Protein AF-A0A3D0TGX2-F1 (afdb_monomer_lite)

pLDDT: mean 83.36, std 13.89, range [53.38, 96.31]

Sequence (77 aa):
MRLFRNFLILLIISCSTAAGIPAQTSKTSDPVIIQNVELLRHGRQISVRLLTDNPPVYVITENLASRTLVIKFNNAR

Radius of gyration: 26.73 Å; chains: 1; bounding box: 42×21×86 Å

Structure (mmCIF, N/CA/C/O backbone):
data_AF-A0A3D0TGX2-F1
#
_entry.id   AF-A0A3D0TGX2-F1
#
loop_
_atom_site.group_PDB
_atom_site.id
_atom_site.type_symbol
_atom_site.label_atom_id
_atom_site.label_alt_id
_atom_site.label_comp_id
_atom_site.label_asym_id
_atom_site.label_entity_id
_atom_site.label_seq_id
_atom_site.pdbx_PDB_ins_code
_atom_site.Cartn_x
_atom_site.Cartn_y
_atom_site.Cartn_z
_atom_site.occupancy
_atom_site.B_iso_or_equiv
_atom_site.auth_seq_id
_atom_site.auth_comp_id
_atom_site.auth_asym_id
_atom_site.auth_atom_id
_atom_site.pdbx_PDB_model_num
ATOM 1 N N . MET A 1 1 ? 20.385 11.537 -64.688 1.00 62.06 1 MET A N 1
ATOM 2 C CA . MET A 1 1 ? 21.182 11.749 -63.451 1.00 62.06 1 MET A CA 1
ATOM 3 C C . MET A 1 1 ? 20.624 12.808 -62.486 1.00 62.06 1 MET A C 1
ATOM 5 O O . MET A 1 1 ? 20.833 12.658 -61.291 1.00 62.06 1 MET A O 1
ATOM 9 N N . ARG A 1 2 ? 19.888 13.846 -62.932 1.00 66.19 2 ARG A N 1
ATOM 10 C CA . ARG A 1 2 ? 19.283 14.850 -62.021 1.00 66.19 2 ARG A CA 1
ATOM 11 C C . ARG A 1 2 ? 18.196 14.290 -61.085 1.00 66.19 2 ARG A C 1
ATOM 13 O O . ARG A 1 2 ? 18.194 14.631 -59.911 1.00 66.19 2 ARG A O 1
ATOM 20 N N . LEU A 1 3 ? 17.323 13.407 -61.581 1.00 71.88 3 LEU A N 1
ATOM 21 C CA . LEU A 1 3 ? 16.228 12.827 -60.785 1.00 71.88 3 LEU A CA 1
ATOM 22 C C . LEU A 1 3 ? 16.731 11.959 -59.622 1.00 71.88 3 LEU A C 1
ATOM 24 O O . LEU A 1 3 ? 16.275 12.112 -58.496 1.00 71.88 3 LEU A O 1
ATOM 28 N N . PHE A 1 4 ? 17.721 11.104 -59.888 1.00 74.00 4 PHE A N 1
ATOM 29 C CA . PHE A 1 4 ? 18.311 10.220 -58.880 1.00 74.00 4 PHE A CA 1
ATOM 30 C C . PHE A 1 4 ? 18.995 11.010 -57.757 1.00 74.00 4 PHE A C 1
ATOM 32 O O . PHE A 1 4 ? 18.862 10.684 -56.584 1.00 74.00 4 PHE A O 1
ATOM 39 N N . ARG A 1 5 ? 19.664 12.112 -58.115 1.00 76.06 5 ARG A N 1
ATOM 40 C CA . ARG A 1 5 ? 20.278 13.025 -57.148 1.00 76.06 5 ARG A CA 1
ATOM 41 C C . ARG A 1 5 ? 19.235 13.697 -56.251 1.00 76.06 5 ARG A C 1
ATOM 43 O O . ARG A 1 5 ? 19.446 13.785 -55.050 1.00 76.06 5 ARG A O 1
ATOM 50 N N . ASN A 1 6 ? 18.111 14.138 -56.814 1.00 76.88 6 ASN A N 1
ATOM 51 C CA . ASN A 1 6 ? 17.038 14.757 -56.033 1.00 76.88 6 ASN A CA 1
ATOM 52 C C . ASN A 1 6 ? 16.360 13.745 -55.098 1.00 76.88 6 ASN A C 1
ATOM 54 O O . ASN A 1 6 ? 16.052 14.079 -53.958 1.00 76.88 6 ASN A O 1
ATOM 58 N N . PHE A 1 7 ? 16.187 12.504 -55.560 1.00 82.25 7 PHE A N 1
ATOM 59 C CA . PHE A 1 7 ? 15.659 11.414 -54.743 1.00 82.25 7 PHE A CA 1
ATOM 60 C C . PHE A 1 7 ? 16.588 11.076 -53.570 1.00 82.25 7 PHE A C 1
ATOM 62 O O . PHE A 1 7 ? 16.130 10.953 -52.439 1.00 82.25 7 PHE A O 1
ATOM 69 N N . LEU A 1 8 ? 17.901 11.015 -53.816 1.00 82.56 8 LEU A N 1
ATOM 70 C CA . LEU A 1 8 ? 18.901 10.782 -52.773 1.00 82.56 8 LEU A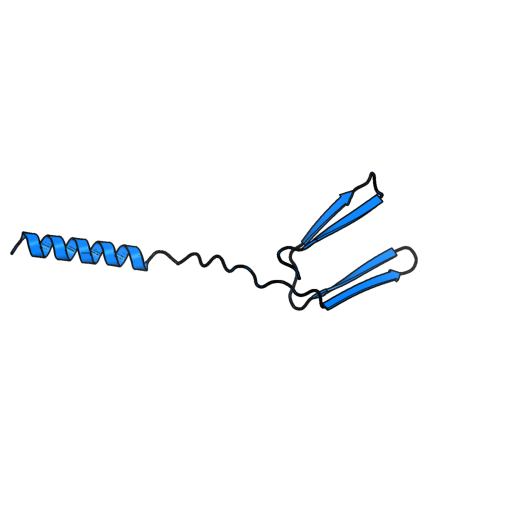 CA 1
ATOM 71 C C . LEU A 1 8 ? 18.878 11.885 -51.703 1.00 82.56 8 LEU A C 1
ATOM 73 O O . LEU A 1 8 ? 18.947 11.591 -50.515 1.00 82.56 8 LEU A O 1
ATOM 77 N N . ILE A 1 9 ? 18.736 13.149 -52.112 1.00 80.44 9 ILE A N 1
ATOM 78 C CA . ILE A 1 9 ? 18.664 14.288 -51.185 1.00 80.44 9 ILE A CA 1
ATOM 79 C C . ILE A 1 9 ? 17.399 14.207 -50.319 1.00 80.44 9 ILE A C 1
ATOM 81 O O . ILE A 1 9 ? 17.482 14.375 -49.104 1.00 80.44 9 ILE A O 1
ATOM 85 N N . LEU A 1 10 ? 16.247 13.895 -50.918 1.00 81.06 10 LEU A N 1
ATOM 86 C CA . LEU A 1 10 ? 14.990 13.699 -50.186 1.00 81.06 10 LEU A CA 1
ATOM 87 C C . LEU A 1 10 ? 15.082 12.544 -49.180 1.00 81.06 10 LEU A C 1
ATOM 89 O O . LEU A 1 10 ? 14.628 12.685 -48.046 1.00 81.06 10 LEU A O 1
ATOM 93 N N . LEU A 1 11 ? 15.722 11.438 -49.570 1.00 80.19 11 LEU A N 1
ATOM 94 C CA . LEU A 1 11 ? 15.941 10.288 -48.696 1.00 80.19 11 LEU A CA 1
ATOM 95 C C . LEU A 1 11 ? 16.793 10.671 -47.477 1.00 80.19 11 LEU A C 1
ATOM 97 O O . LEU A 1 11 ? 16.411 10.376 -46.346 1.00 80.19 11 LEU A O 1
ATOM 101 N N . ILE A 1 12 ? 17.901 11.385 -47.691 1.00 79.38 12 ILE A N 1
ATOM 102 C CA . ILE A 1 12 ? 18.792 11.831 -46.610 1.00 79.38 12 ILE A CA 1
ATOM 103 C C . ILE A 1 12 ? 18.041 12.743 -45.632 1.00 79.38 12 ILE A C 1
ATOM 105 O O . ILE A 1 12 ? 18.094 12.507 -44.428 1.00 79.38 12 ILE A O 1
ATOM 109 N N . ILE A 1 13 ? 17.285 13.724 -46.139 1.00 76.00 13 ILE A N 1
ATOM 110 C CA . ILE A 1 13 ? 16.499 14.647 -45.303 1.00 76.00 13 ILE A CA 1
ATOM 111 C C . ILE A 1 13 ? 15.461 13.878 -44.468 1.00 76.00 13 ILE A C 1
ATOM 113 O O . ILE A 1 13 ? 15.328 14.136 -43.272 1.00 76.00 13 ILE A O 1
ATOM 117 N N . SER A 1 14 ? 14.774 12.895 -45.062 1.00 73.06 14 SER A N 1
ATOM 118 C CA . SER A 1 14 ? 13.777 12.079 -44.352 1.00 73.06 14 SER A CA 1
ATOM 119 C C . SER A 1 14 ? 14.386 11.202 -43.246 1.00 73.06 14 SER A C 1
ATOM 121 O O . SER A 1 14 ? 13.825 11.106 -42.151 1.00 73.06 14 SER A O 1
ATOM 123 N N . CYS A 1 15 ? 15.576 10.631 -43.472 1.00 68.81 15 CYS A N 1
ATOM 124 C CA . CYS A 1 15 ? 16.293 9.876 -42.444 1.00 68.81 15 CYS A CA 1
ATOM 125 C C . CYS A 1 15 ? 16.776 10.777 -41.299 1.00 68.81 15 CYS A C 1
ATOM 127 O O . CYS A 1 15 ? 16.718 10.372 -40.138 1.00 68.81 15 CYS A O 1
ATOM 129 N N . SER A 1 16 ? 17.206 12.009 -41.592 1.00 61.78 16 SER A N 1
ATOM 130 C CA . SER A 1 16 ? 17.641 12.963 -40.563 1.00 61.78 16 SER A CA 1
ATOM 131 C C . SER A 1 16 ? 16.502 13.397 -39.636 1.00 61.78 16 SER A C 1
ATOM 133 O O . SER A 1 16 ? 16.739 13.619 -38.451 1.00 61.78 16 SER A O 1
ATOM 135 N N . THR A 1 17 ? 15.261 13.461 -40.129 1.00 60.84 17 THR A N 1
ATOM 136 C CA . THR A 1 17 ? 14.092 13.781 -39.291 1.00 60.84 17 THR A CA 1
ATOM 137 C C . THR A 1 17 ? 13.670 12.644 -38.355 1.00 60.84 17 THR A C 1
ATOM 139 O O . THR A 1 17 ? 13.106 12.914 -37.298 1.00 60.84 17 THR A O 1
ATOM 142 N N . ALA A 1 18 ? 13.984 11.385 -38.680 1.00 59.19 18 ALA A N 1
ATOM 143 C CA . ALA A 1 18 ? 13.649 10.238 -37.831 1.00 59.19 18 ALA A CA 1
ATOM 144 C C . ALA A 1 18 ? 14.579 10.093 -36.609 1.00 59.19 18 ALA A C 1
ATOM 146 O O . ALA A 1 18 ? 14.158 9.586 -35.573 1.00 59.19 18 ALA A O 1
ATOM 147 N N . ALA A 1 19 ? 15.825 10.571 -36.699 1.00 59.06 19 ALA A N 1
ATOM 148 C CA . ALA A 1 19 ? 16.814 10.468 -35.620 1.00 59.06 19 ALA A CA 1
ATOM 149 C C . ALA A 1 19 ? 16.624 11.500 -34.486 1.00 59.06 19 ALA A C 1
ATOM 151 O O . ALA A 1 19 ? 17.243 11.374 -33.433 1.00 59.06 19 ALA A O 1
ATOM 152 N N . GLY A 1 20 ? 15.793 12.527 -34.702 1.00 56.12 20 GLY A N 1
ATOM 153 C CA . GLY A 1 20 ? 15.579 13.630 -33.758 1.00 56.12 20 GLY A CA 1
ATOM 154 C C . GLY A 1 20 ? 14.354 13.488 -32.856 1.00 56.12 20 GLY A C 1
ATOM 155 O O . GLY A 1 20 ? 14.152 14.335 -31.989 1.00 56.12 20 GLY A O 1
ATOM 156 N N . ILE A 1 21 ? 13.526 12.455 -33.042 1.00 62.09 21 ILE A N 1
ATOM 157 C CA . ILE A 1 21 ? 12.396 12.198 -32.148 1.00 62.09 21 ILE A CA 1
ATOM 158 C C . ILE A 1 21 ? 12.962 11.427 -30.954 1.00 62.09 21 ILE A C 1
ATOM 160 O O . ILE A 1 21 ? 13.327 10.260 -31.126 1.00 62.09 21 ILE A O 1
ATOM 164 N N . PRO A 1 22 ? 13.068 12.027 -29.751 1.00 55.59 22 PRO A N 1
ATOM 165 C CA . PRO A 1 22 ? 13.382 11.242 -28.575 1.00 55.59 22 PRO A CA 1
ATOM 166 C C . PRO A 1 22 ? 12.290 10.187 -28.476 1.00 55.59 22 PRO A C 1
ATOM 168 O O . PRO A 1 22 ? 11.108 10.522 -28.372 1.00 55.59 22 PRO A O 1
ATOM 171 N N . ALA A 1 23 ? 12.676 8.915 -28.565 1.00 59.91 23 ALA A N 1
ATOM 172 C CA . ALA A 1 23 ? 11.776 7.831 -28.240 1.00 59.91 23 ALA A CA 1
ATOM 173 C C . ALA A 1 23 ? 11.249 8.139 -26.837 1.00 59.91 23 ALA A C 1
ATOM 175 O O . ALA A 1 23 ? 12.003 8.070 -25.862 1.00 59.91 23 ALA A O 1
ATOM 176 N N . GLN A 1 24 ? 9.979 8.549 -26.745 1.00 54.47 24 GLN A N 1
ATOM 177 C CA . GLN A 1 24 ? 9.243 8.575 -25.494 1.00 54.47 24 GLN A CA 1
ATOM 178 C C . GLN A 1 24 ? 9.138 7.117 -25.074 1.00 54.47 24 GLN A C 1
ATOM 180 O O . GLN A 1 24 ? 8.161 6.422 -25.328 1.00 54.47 24 GLN A O 1
ATOM 185 N N . THR A 1 25 ? 10.219 6.629 -24.483 1.00 53.38 25 THR A N 1
ATOM 186 C CA . THR A 1 25 ? 10.208 5.442 -23.666 1.00 53.38 25 THR A CA 1
ATOM 187 C C . THR A 1 25 ? 9.309 5.826 -22.512 1.00 53.38 25 THR A C 1
ATOM 189 O O . THR A 1 25 ? 9.733 6.465 -21.550 1.00 53.38 25 THR A O 1
ATOM 192 N N . SER A 1 26 ? 8.020 5.513 -22.642 1.00 55.12 26 SER A N 1
ATOM 193 C CA . SER A 1 26 ? 7.150 5.388 -21.490 1.00 55.12 26 SER A CA 1
ATOM 194 C C . SER A 1 26 ? 7.804 4.310 -20.640 1.00 55.12 26 SER A C 1
ATOM 196 O O . SER A 1 26 ? 7.602 3.115 -20.864 1.00 55.12 26 SER A O 1
ATOM 198 N N . LYS A 1 27 ? 8.703 4.720 -19.741 1.00 57.41 27 LYS A N 1
ATOM 199 C CA . LYS A 1 27 ? 9.209 3.845 -18.700 1.00 57.41 27 LYS A CA 1
ATOM 200 C C . LYS A 1 27 ? 7.961 3.428 -17.950 1.00 57.41 27 LYS A C 1
ATOM 202 O O . LYS A 1 27 ? 7.378 4.227 -17.222 1.00 57.41 27 LYS A O 1
ATOM 207 N N . THR A 1 28 ? 7.501 2.214 -18.227 1.00 60.75 28 THR A N 1
ATOM 208 C CA . THR A 1 28 ? 6.563 1.539 -17.346 1.00 60.75 28 THR A CA 1
ATOM 209 C C . THR A 1 28 ? 7.322 1.491 -16.034 1.00 60.75 28 THR A C 1
ATOM 211 O O . THR A 1 28 ? 8.364 0.848 -15.975 1.00 60.75 28 THR A O 1
ATOM 214 N N . SER A 1 29 ? 6.931 2.332 -15.075 1.00 69.38 29 SER A N 1
ATOM 215 C CA . SER A 1 29 ? 7.635 2.438 -13.801 1.00 69.38 29 SER A CA 1
ATOM 216 C C . SER A 1 29 ? 7.684 1.044 -13.207 1.00 69.38 29 SER A C 1
ATOM 218 O O . SER A 1 29 ? 6.623 0.426 -13.116 1.00 69.38 29 SER A O 1
ATOM 220 N N . ASP A 1 30 ? 8.870 0.546 -12.861 1.00 81.44 30 ASP A N 1
ATOM 221 C CA . ASP A 1 30 ? 9.004 -0.787 -12.281 1.00 81.44 30 ASP A CA 1
ATOM 222 C C . ASP A 1 30 ? 8.025 -0.946 -11.108 1.00 81.44 30 ASP A C 1
ATOM 224 O O . ASP A 1 30 ? 7.767 0.029 -10.388 1.00 81.44 30 ASP A O 1
ATOM 228 N N . PRO A 1 31 ? 7.399 -2.125 -10.959 1.00 87.62 31 PRO A N 1
ATOM 229 C CA . PRO A 1 31 ? 6.394 -2.304 -9.933 1.00 87.62 31 PRO A CA 1
ATOM 230 C C . PRO A 1 31 ? 7.013 -2.126 -8.548 1.00 87.62 31 PRO A C 1
ATOM 232 O O . PRO A 1 31 ? 8.069 -2.689 -8.266 1.00 87.62 31 PRO A O 1
ATOM 235 N N . VAL A 1 32 ? 6.343 -1.369 -7.681 1.00 91.62 32 VAL A N 1
ATOM 236 C CA . VAL A 1 32 ? 6.774 -1.204 -6.288 1.00 91.62 32 VAL A CA 1
ATOM 237 C C . VAL A 1 32 ? 6.403 -2.459 -5.513 1.00 91.62 32 VAL A C 1
ATOM 239 O O . VAL A 1 32 ? 5.236 -2.851 -5.502 1.00 91.62 32 VAL A O 1
ATOM 242 N N . ILE A 1 33 ? 7.373 -3.075 -4.847 1.00 93.94 33 ILE A N 1
ATOM 243 C CA . ILE A 1 33 ? 7.149 -4.295 -4.072 1.00 93.94 33 ILE A CA 1
ATOM 244 C C . ILE A 1 33 ? 6.822 -3.925 -2.631 1.00 93.94 33 ILE A C 1
ATOM 246 O O . ILE A 1 33 ? 7.637 -3.311 -1.933 1.00 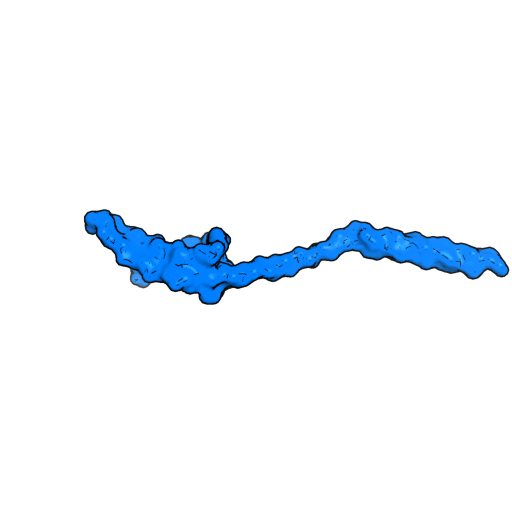93.94 33 ILE A O 1
ATOM 250 N N . ILE A 1 34 ? 5.637 -4.323 -2.167 1.00 93.12 34 ILE A N 1
ATOM 251 C CA . ILE A 1 34 ? 5.244 -4.172 -0.764 1.00 93.12 34 ILE A CA 1
ATOM 252 C C . ILE A 1 34 ? 5.843 -5.335 0.022 1.00 93.12 34 ILE A C 1
ATOM 254 O O . ILE A 1 34 ? 5.422 -6.483 -0.093 1.00 93.12 34 ILE A O 1
ATOM 258 N N . GLN A 1 35 ? 6.837 -5.029 0.846 1.00 94.56 35 GLN A N 1
ATOM 259 C CA . GLN A 1 35 ? 7.552 -6.026 1.639 1.00 94.56 35 GLN A CA 1
ATOM 260 C C . GLN A 1 35 ? 6.825 -6.333 2.946 1.00 94.56 35 GLN A C 1
ATOM 262 O O . GLN A 1 35 ? 6.814 -7.476 3.396 1.00 94.56 35 GLN A O 1
ATOM 267 N N . ASN A 1 36 ? 6.243 -5.309 3.578 1.00 95.19 36 ASN A N 1
ATOM 268 C CA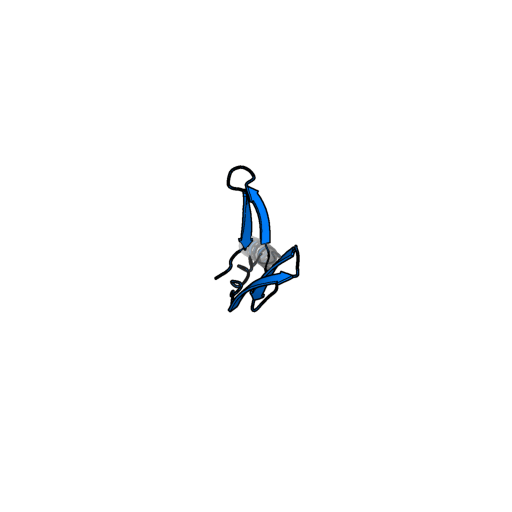 . ASN A 1 36 ? 5.540 -5.468 4.845 1.00 95.19 36 ASN A CA 1
ATOM 269 C C . ASN A 1 36 ? 4.468 -4.394 5.055 1.00 95.19 36 ASN A C 1
ATOM 271 O O . ASN A 1 36 ? 4.588 -3.266 4.564 1.00 95.19 36 ASN A O 1
ATOM 275 N N . VAL A 1 37 ? 3.454 -4.741 5.849 1.00 93.25 37 VAL A N 1
ATOM 276 C CA . VAL A 1 37 ? 2.392 -3.835 6.297 1.00 93.25 37 VAL A CA 1
ATOM 277 C C . VAL A 1 37 ? 2.227 -3.970 7.804 1.00 93.25 37 VAL A C 1
ATOM 279 O O . VAL A 1 37 ? 1.890 -5.037 8.310 1.00 93.25 37 VAL A O 1
ATOM 282 N N . GLU A 1 38 ? 2.430 -2.872 8.522 1.00 96.31 38 GLU A N 1
ATOM 283 C CA . GLU A 1 38 ? 2.321 -2.828 9.979 1.00 96.31 38 GLU A CA 1
ATOM 284 C C . GLU A 1 38 ? 1.220 -1.859 10.400 1.00 96.31 38 GLU A C 1
ATOM 286 O O . GLU A 1 38 ? 1.113 -0.743 9.883 1.00 96.31 38 GLU A O 1
ATOM 291 N N . LEU A 1 39 ? 0.425 -2.274 11.386 1.00 95.12 39 LEU A N 1
ATOM 292 C CA . LEU A 1 39 ? -0.532 -1.417 12.071 1.00 95.12 39 LEU A CA 1
ATOM 293 C C . LEU A 1 39 ? -0.019 -1.135 13.480 1.00 95.12 39 LEU A C 1
ATOM 295 O O . LEU A 1 39 ? 0.093 -2.037 14.309 1.00 95.12 39 LEU A O 1
ATOM 299 N N . LEU A 1 40 ? 0.282 0.127 13.752 1.00 96.31 40 LEU A N 1
ATOM 300 C CA . LEU A 1 40 ? 0.877 0.576 15.002 1.00 96.31 40 LEU A CA 1
ATOM 301 C C . LEU A 1 40 ? -0.132 1.428 15.770 1.00 96.31 40 LEU A C 1
ATOM 303 O O . LEU A 1 40 ? -0.781 2.314 15.208 1.00 96.31 40 LEU A O 1
ATOM 307 N N . ARG A 1 41 ? -0.259 1.189 17.077 1.00 95.06 41 ARG A N 1
ATOM 308 C CA . ARG A 1 41 ? -1.105 1.989 17.969 1.00 95.06 41 ARG A CA 1
ATOM 309 C C . ARG A 1 41 ? -0.229 2.871 18.854 1.00 95.06 41 ARG A C 1
ATOM 311 O O . ARG A 1 41 ? 0.482 2.371 19.719 1.00 95.06 41 ARG A O 1
ATOM 318 N N . HIS A 1 42 ? -0.348 4.185 18.691 1.00 95.06 42 HIS A N 1
ATOM 319 C CA . HIS A 1 42 ? 0.344 5.187 19.501 1.00 95.06 42 HIS A CA 1
ATOM 320 C C . HIS A 1 42 ? -0.677 5.971 20.333 1.00 95.06 42 HIS A C 1
ATOM 322 O O . HIS A 1 42 ? -1.183 7.020 19.930 1.00 95.06 42 HIS A O 1
ATOM 328 N N . GLY A 1 43 ? -1.039 5.431 21.500 1.00 95.19 43 GLY A N 1
ATOM 329 C CA . GLY A 1 43 ? -2.031 6.037 22.392 1.00 95.19 43 GLY A CA 1
ATOM 330 C C . GLY A 1 43 ? -3.407 6.161 21.729 1.00 95.19 43 GLY A C 1
ATOM 331 O O . GLY A 1 43 ? -4.140 5.178 21.612 1.00 95.19 43 GLY A O 1
ATOM 332 N N . ARG A 1 44 ? -3.774 7.372 21.291 1.00 95.19 44 ARG A N 1
ATOM 333 C CA . ARG A 1 44 ? -5.031 7.640 20.561 1.00 95.19 44 ARG A CA 1
ATOM 334 C C . ARG A 1 44 ? -4.888 7.577 19.039 1.00 95.19 44 ARG A C 1
ATOM 336 O O . ARG A 1 44 ? -5.902 7.537 18.353 1.00 95.19 44 ARG A O 1
ATOM 343 N N . GLN A 1 45 ? -3.665 7.563 18.523 1.00 95.62 45 GLN A N 1
ATOM 344 C CA . GLN A 1 45 ? -3.387 7.513 17.095 1.00 95.62 45 GLN A CA 1
ATOM 345 C C . GLN A 1 45 ? -3.184 6.070 16.633 1.00 95.62 45 GLN A C 1
ATOM 347 O O . GLN A 1 45 ? -2.630 5.239 17.357 1.0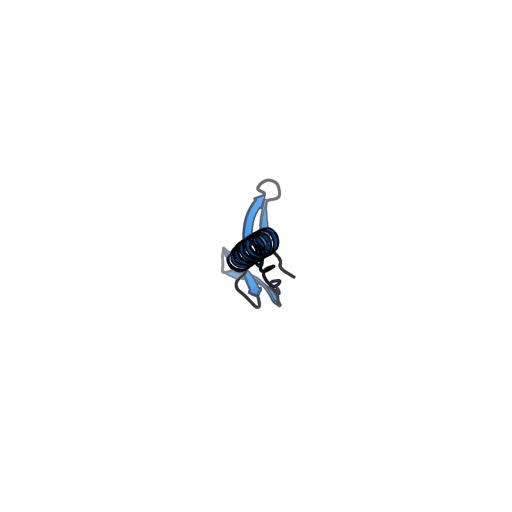0 95.62 45 GLN A O 1
ATOM 352 N N . ILE A 1 46 ? -3.623 5.789 15.410 1.00 92.94 46 ILE A N 1
ATOM 353 C CA . ILE A 1 46 ? -3.291 4.572 14.675 1.00 92.94 46 ILE A CA 1
ATOM 354 C C . ILE A 1 46 ? -2.442 4.996 13.480 1.00 92.94 46 ILE A C 1
ATOM 356 O O . ILE A 1 46 ? -2.814 5.922 12.761 1.00 92.94 46 ILE A O 1
ATOM 360 N N . SER A 1 47 ? -1.318 4.320 13.285 1.00 93.38 47 SER A N 1
ATOM 361 C CA . SER A 1 47 ? -0.408 4.540 12.167 1.00 93.38 47 SER A CA 1
ATOM 362 C C . SER A 1 47 ? -0.331 3.268 11.335 1.00 93.38 47 SER A C 1
ATOM 364 O O . SER A 1 47 ? -0.206 2.175 11.881 1.00 93.38 47 SER A O 1
ATOM 366 N N . VAL A 1 48 ? -0.392 3.411 10.015 1.00 92.19 48 VAL A N 1
ATOM 367 C CA . VAL A 1 48 ? -0.109 2.322 9.076 1.00 92.19 48 VAL A CA 1
ATOM 368 C C . VAL A 1 48 ? 1.275 2.577 8.505 1.00 92.19 48 VAL A C 1
ATOM 370 O O . VAL A 1 48 ? 1.521 3.650 7.953 1.00 92.19 48 VAL A O 1
ATOM 373 N N . ARG A 1 49 ? 2.182 1.615 8.653 1.00 93.44 49 ARG A N 1
ATOM 374 C CA . ARG A 1 49 ? 3.526 1.687 8.082 1.00 93.44 49 ARG A CA 1
ATOM 375 C C . ARG A 1 49 ? 3.643 0.664 6.964 1.00 93.44 49 ARG A C 1
ATOM 377 O O . ARG A 1 49 ? 3.417 -0.523 7.176 1.00 93.44 49 ARG A O 1
ATOM 384 N N . LEU A 1 50 ? 3.993 1.150 5.779 1.00 92.94 50 LEU A N 1
ATOM 385 C CA . LEU A 1 50 ? 4.239 0.327 4.604 1.00 92.94 50 LEU A CA 1
ATOM 386 C C . LEU A 1 50 ? 5.742 0.299 4.336 1.00 92.94 50 LEU A C 1
ATOM 388 O O . LEU A 1 50 ? 6.357 1.360 4.213 1.00 92.94 50 LEU A O 1
ATOM 392 N N . LEU A 1 51 ? 6.325 -0.895 4.267 1.00 94.81 51 LEU A N 1
ATOM 393 C CA . LEU A 1 51 ? 7.710 -1.070 3.842 1.00 94.81 51 LEU A CA 1
ATOM 394 C C . LEU A 1 51 ? 7.719 -1.454 2.367 1.00 94.81 51 LEU A C 1
ATOM 396 O O . LEU A 1 51 ? 7.143 -2.476 1.992 1.00 94.81 51 LEU A O 1
ATOM 400 N N . THR A 1 52 ? 8.371 -0.638 1.548 1.00 94.44 52 THR A N 1
ATOM 401 C CA . THR A 1 52 ? 8.505 -0.853 0.107 1.00 94.44 52 THR A CA 1
ATOM 402 C C . THR A 1 52 ? 9.968 -0.813 -0.307 1.00 94.44 52 THR A C 1
ATOM 404 O O . THR A 1 52 ? 10.800 -0.209 0.372 1.00 94.44 52 THR A O 1
ATOM 407 N N . ASP A 1 53 ? 10.286 -1.466 -1.419 1.00 93.75 53 ASP A N 1
ATOM 408 C CA . ASP A 1 53 ? 11.630 -1.462 -2.008 1.00 93.75 53 ASP A CA 1
ATOM 409 C C . ASP A 1 53 ? 12.020 -0.104 -2.617 1.00 93.75 53 ASP A C 1
ATOM 411 O O . ASP A 1 53 ? 13.191 0.268 -2.602 1.00 93.75 53 ASP A O 1
ATOM 415 N N . ASN A 1 54 ? 11.034 0.655 -3.101 1.00 90.75 54 ASN A N 1
ATOM 416 C CA . ASN A 1 54 ? 11.181 1.997 -3.656 1.00 90.75 54 ASN A CA 1
ATOM 417 C C . ASN A 1 54 ? 10.06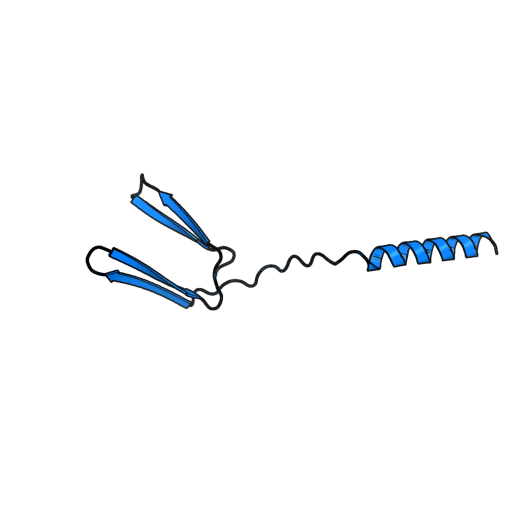3 2.931 -3.153 1.00 90.75 54 ASN A C 1
ATOM 419 O O . ASN A 1 54 ? 9.011 2.448 -2.719 1.00 90.75 54 ASN A O 1
ATOM 423 N N . PRO A 1 55 ? 10.241 4.267 -3.208 1.00 90.69 55 PRO A N 1
ATOM 424 C CA . PRO A 1 55 ? 9.196 5.215 -2.821 1.00 90.69 55 PRO A CA 1
ATOM 425 C C . PRO A 1 55 ? 7.903 5.016 -3.638 1.00 90.69 55 PRO A C 1
ATOM 427 O O . PRO A 1 55 ? 7.939 5.144 -4.865 1.00 90.69 55 PRO A O 1
ATOM 430 N N . PRO A 1 56 ? 6.753 4.726 -2.999 1.00 91.81 56 PRO A N 1
ATOM 431 C CA . PRO A 1 56 ? 5.511 4.474 -3.714 1.00 91.81 56 PRO A CA 1
ATOM 432 C C . PRO A 1 56 ? 4.803 5.770 -4.117 1.00 91.81 56 PRO A C 1
ATOM 434 O O . PRO A 1 56 ? 4.790 6.751 -3.374 1.00 91.81 56 PRO A O 1
ATOM 437 N N . VAL A 1 57 ? 4.106 5.739 -5.254 1.00 91.88 57 VAL A N 1
ATOM 438 C CA . VAL A 1 57 ? 3.115 6.762 -5.619 1.00 91.88 57 VAL A CA 1
ATOM 439 C C . VAL A 1 57 ? 1.740 6.277 -5.177 1.00 91.88 57 VAL A C 1
ATOM 441 O O . VAL A 1 57 ? 1.327 5.175 -5.543 1.00 91.88 57 VAL A O 1
ATOM 444 N N . TYR A 1 58 ? 1.022 7.085 -4.397 1.00 92.44 58 TYR A N 1
ATOM 445 C CA . TYR A 1 58 ? -0.271 6.693 -3.843 1.00 92.44 58 TYR A CA 1
ATOM 446 C C . TYR A 1 58 ? -1.283 7.836 -3.781 1.00 92.44 58 TYR A C 1
ATOM 448 O O . TYR A 1 58 ? -0.929 9.013 -3.764 1.00 92.44 58 TYR A O 1
ATOM 456 N N . VAL A 1 59 ? -2.561 7.463 -3.709 1.00 95.19 59 VAL A N 1
ATOM 457 C CA . VAL A 1 59 ? -3.689 8.371 -3.472 1.00 95.19 59 VAL A CA 1
ATOM 458 C C . VAL A 1 59 ? -4.462 7.885 -2.255 1.00 95.19 59 VAL A C 1
ATOM 460 O O . VAL A 1 59 ? -4.775 6.698 -2.148 1.00 95.19 59 VAL A O 1
ATOM 463 N N . ILE A 1 60 ? -4.779 8.809 -1.348 1.00 93.56 60 ILE A N 1
ATOM 464 C CA . ILE A 1 60 ? -5.623 8.547 -0.181 1.00 93.56 60 ILE A CA 1
ATOM 465 C C . ILE A 1 60 ? -7.037 9.031 -0.485 1.00 93.56 60 ILE A C 1
ATOM 467 O O . ILE A 1 60 ? -7.235 10.126 -1.011 1.00 93.56 60 ILE A O 1
ATOM 471 N N . THR A 1 61 ? -8.030 8.214 -0.161 1.00 96.12 61 THR A N 1
ATOM 472 C CA . THR A 1 61 ? -9.441 8.575 -0.281 1.00 96.12 61 THR A CA 1
ATOM 473 C C . THR A 1 61 ? -10.195 8.116 0.955 1.00 96.12 61 THR A C 1
ATOM 475 O O . THR A 1 61 ? -9.985 7.011 1.454 1.00 96.12 61 THR A O 1
ATOM 478 N N . GLU A 1 62 ? -11.101 8.956 1.439 1.00 95.62 62 GLU A N 1
ATOM 479 C CA . GLU A 1 62 ? -11.976 8.627 2.558 1.00 95.62 62 GLU A CA 1
ATOM 480 C C . GLU A 1 62 ? -13.332 8.145 2.049 1.00 95.62 62 GLU A C 1
ATOM 482 O O . GLU A 1 62 ? -13.936 8.753 1.165 1.00 95.62 62 GLU A O 1
ATOM 487 N N . ASN A 1 63 ? -13.835 7.061 2.633 1.00 93.38 63 ASN A N 1
ATOM 488 C CA . ASN A 1 63 ? -15.229 6.666 2.506 1.00 93.38 63 ASN A CA 1
ATOM 489 C C . ASN A 1 63 ? -15.902 6.821 3.871 1.00 93.38 63 ASN A C 1
ATOM 491 O O . ASN A 1 63 ? -15.774 5.972 4.757 1.00 93.38 63 ASN A O 1
ATOM 495 N N . LEU A 1 64 ? -16.620 7.932 4.028 1.00 93.31 64 LEU A N 1
ATOM 496 C CA . LEU A 1 64 ? -17.286 8.299 5.276 1.00 93.31 64 LEU A CA 1
ATOM 497 C C . LEU A 1 64 ? -18.463 7.372 5.609 1.00 93.31 64 LEU A C 1
ATOM 499 O O . LEU A 1 64 ? -18.725 7.127 6.785 1.00 93.31 64 LEU A O 1
ATOM 503 N N . ALA A 1 65 ? -19.136 6.815 4.596 1.00 95.50 65 ALA A N 1
ATOM 504 C CA . ALA A 1 65 ? -20.281 5.929 4.794 1.00 95.50 65 ALA A CA 1
ATOM 505 C C . ALA A 1 65 ? -19.865 4.604 5.448 1.00 95.50 65 ALA A C 1
ATOM 507 O O . ALA A 1 65 ? -20.516 4.140 6.381 1.00 95.50 65 ALA A O 1
ATOM 508 N N . SER A 1 66 ? -18.745 4.025 5.006 1.00 95.19 66 SER A N 1
ATOM 509 C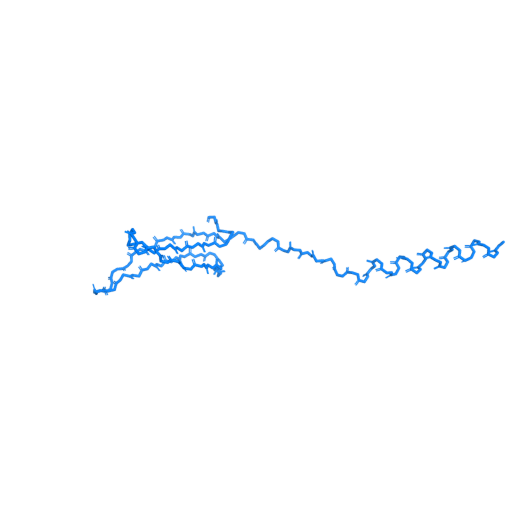 CA . SER A 1 66 ? -18.177 2.808 5.599 1.00 95.19 66 SER A CA 1
ATOM 510 C C . SER A 1 66 ? -17.165 3.082 6.715 1.00 95.19 66 SER A C 1
ATOM 512 O O . SER A 1 66 ? -16.674 2.133 7.320 1.00 95.19 66 SER A O 1
ATOM 514 N N . ARG A 1 67 ? -16.849 4.354 7.005 1.00 94.19 67 ARG A N 1
ATOM 515 C CA . ARG A 1 67 ? -15.795 4.773 7.951 1.00 94.19 67 ARG A CA 1
ATOM 516 C C . ARG A 1 67 ? -14.437 4.133 7.636 1.00 94.19 67 ARG A C 1
ATOM 518 O O . ARG A 1 67 ? -13.720 3.697 8.534 1.00 94.19 67 ARG A O 1
ATOM 525 N N . THR A 1 68 ? -14.088 4.068 6.353 1.00 94.25 68 THR A N 1
ATOM 526 C CA . THR A 1 68 ? -12.835 3.463 5.880 1.00 94.25 68 THR A CA 1
ATOM 527 C C . THR A 1 68 ? -11.959 4.484 5.175 1.00 94.25 68 THR A C 1
ATOM 529 O O . THR A 1 68 ? -12.453 5.292 4.388 1.00 94.25 68 THR A O 1
ATOM 532 N N . LEU A 1 69 ? -10.650 4.377 5.383 1.00 92.88 69 LEU A N 1
ATOM 533 C CA . LEU A 1 69 ? -9.638 5.088 4.611 1.00 92.88 69 LEU A CA 1
ATOM 534 C C . LEU A 1 69 ? -9.038 4.119 3.586 1.00 92.88 69 LEU A C 1
ATOM 536 O O . LEU A 1 69 ? -8.611 3.022 3.944 1.00 92.88 69 LEU A O 1
ATOM 540 N N . VAL A 1 70 ? -9.041 4.501 2.312 1.00 92.75 70 VAL A N 1
ATOM 541 C CA . VAL A 1 70 ? -8.536 3.689 1.202 1.00 92.75 70 VAL A CA 1
ATOM 542 C C . VAL A 1 70 ? -7.266 4.334 0.670 1.00 92.75 70 VAL A C 1
ATOM 544 O O . VAL A 1 70 ? -7.267 5.510 0.313 1.00 92.75 70 VAL A O 1
ATOM 547 N N . ILE A 1 71 ? -6.191 3.554 0.588 1.00 92.12 71 ILE A N 1
ATOM 548 C CA . ILE A 1 71 ? -4.916 3.980 0.008 1.00 92.12 71 ILE A CA 1
ATOM 549 C C . ILE A 1 71 ? -4.694 3.148 -1.250 1.00 92.12 71 ILE A C 1
ATOM 551 O O . ILE A 1 71 ? -4.632 1.921 -1.181 1.00 92.12 71 ILE A O 1
ATOM 555 N N . LYS A 1 72 ? -4.619 3.807 -2.406 1.00 92.56 72 LYS A N 1
ATOM 556 C CA . LYS A 1 72 ? -4.371 3.156 -3.698 1.00 92.56 72 LYS A CA 1
ATOM 557 C C . LYS A 1 72 ? -2.945 3.430 -4.135 1.00 92.56 72 LYS A C 1
ATOM 559 O O . LYS A 1 72 ? -2.582 4.590 -4.310 1.00 92.56 72 LYS A O 1
ATOM 564 N N . PHE A 1 73 ? -2.174 2.370 -4.339 1.00 91.25 73 PHE A N 1
ATOM 565 C CA . PHE A 1 73 ? -0.801 2.437 -4.827 1.00 91.25 73 PHE A CA 1
ATOM 566 C C . PHE A 1 73 ? -0.765 2.249 -6.342 1.00 91.25 73 PHE A C 1
ATOM 568 O O . PHE A 1 73 ? -1.463 1.387 -6.879 1.00 91.25 73 PHE A O 1
ATOM 575 N N . ASN A 1 74 ? 0.032 3.060 -7.033 1.00 90.56 74 ASN A N 1
ATOM 576 C CA . ASN A 1 74 ? 0.239 2.904 -8.465 1.00 90.56 74 ASN A CA 1
ATOM 577 C C . ASN A 1 74 ? 1.264 1.797 -8.731 1.00 90.56 74 ASN A C 1
ATOM 579 O O . ASN A 1 74 ? 2.345 1.819 -8.148 1.00 90.56 74 ASN A O 1
ATOM 583 N N . ASN A 1 75 ? 0.918 0.864 -9.618 1.00 90.00 75 ASN A N 1
ATOM 584 C CA . ASN A 1 75 ? 1.758 -0.259 -10.037 1.00 90.00 75 ASN A CA 1
ATOM 585 C C . ASN A 1 75 ? 2.485 -0.970 -8.874 1.00 90.00 75 ASN A C 1
ATOM 587 O O . ASN A 1 75 ? 3.687 -1.195 -8.944 1.00 90.00 75 ASN A O 1
ATOM 591 N N . ALA A 1 76 ? 1.780 -1.282 -7.784 1.00 88.62 76 ALA A N 1
ATOM 592 C CA . ALA A 1 76 ? 2.355 -2.005 -6.649 1.00 88.62 76 ALA A CA 1
ATOM 593 C C . ALA A 1 76 ? 1.993 -3.496 -6.686 1.00 88.62 76 ALA A C 1
ATOM 595 O O . ALA A 1 76 ? 0.905 -3.852 -7.150 1.00 88.62 76 ALA A O 1
ATOM 596 N N . ARG A 1 77 ? 2.894 -4.347 -6.186 1.00 85.94 77 ARG A N 1
ATOM 597 C CA . ARG A 1 77 ? 2.744 -5.805 -6.111 1.00 85.94 77 ARG A CA 1
ATOM 598 C C . ARG A 1 77 ? 3.056 -6.341 -4.719 1.00 85.94 77 ARG A C 1
ATOM 600 O O . ARG A 1 77 ? 3.976 -5.802 -4.063 1.00 85.94 77 ARG A O 1
#

Secondary structure (DSSP, 8-state):
-HHHHHHHHHHHHHHHHHTTS-------PPPBPEEEEEEEEETTEEEEEEEESSPPPEEEEEETTTTEEEEEETTB-

Foldseek 3Di:
DVVVVVVVVVVVVVVVVVVPPPPPPPPPPAAKEFPDWDWDDDPPDIDIDTDIPDDWDWDWDADVVVRDIDIDTDRYD